Protein AF-A0A959KXR2-F1 (afdb_monomer)

Foldseek 3Di:
DWDWDEWDAQEPVRQKTKTARPVDDDDPQKWKAKDFDQFDWPDDRGHRITMTRGWGKIKIWMARNVPGDIDIDIYTHHHDHPDKAWDQDDDDDQDPVRQKFWTARPPIDDDPPKWKAKDFDFFDFPDDRGHRTTMTGGDGDIDMDID

Mean predicted aligned error: 8.5 Å

Nearest PDB structures (foldseek):
  4y61-assembly1_A  TM=3.163E-01  e=4.108E-02  Mus musculus
  1d3l-assembly1_A  TM=2.560E-01  e=6.262E-02  Homo sapiens
  1iam-assembly1_A-2  TM=2.661E-01  e=1.178E-01  Homo sapiens
  8xx0-assembly1_A-2  TM=3.481E-01  e=1.262E+00  Mus musculus
  4oia-assembly1_A  TM=2.469E-01  e=4.889E-01  Homo sapiens

Solvent-accessible surface area (backbone atoms only — not comparable to full-atom values): 8253 Å² total; per-residue (Å²): 98,40,32,60,51,87,48,78,57,35,28,79,91,37,60,58,44,59,44,44,30,78,77,26,66,80,60,94,53,48,46,42,40,54,46,58,91,64,41,49,76,76,43,48,47,62,46,56,58,24,34,30,62,47,40,30,49,38,37,38,40,34,36,36,69,87,79,68,53,71,30,64,28,71,43,69,38,47,65,47,85,65,63,68,46,64,31,59,59,77,92,79,85,73,42,99,88,38,61,63,49,69,48,43,25,77,77,26,63,79,61,93,82,58,45,43,41,55,48,56,90,62,40,48,74,79,42,47,46,61,47,52,57,24,36,29,63,45,73,57,60,74,46,61,46,51,82

Structure (mmCIF, N/CA/C/O backbone):
data_AF-A0A959KXR2-F1
#
_entry.id   AF-A0A959KXR2-F1
#
loop_
_atom_site.group_PDB
_atom_site.id
_atom_site.type_symbol
_atom_site.label_atom_id
_atom_site.label_alt_id
_atom_site.label_comp_id
_atom_site.label_asym_id
_atom_site.label_entity_id
_atom_site.label_seq_id
_atom_site.pdbx_PDB_ins_code
_atom_site.Cartn_x
_atom_site.Cartn_y
_atom_site.Cartn_z
_atom_site.occupancy
_atom_site.B_iso_or_equiv
_atom_site.auth_seq_id
_atom_site.auth_comp_id
_atom_site.auth_asym_id
_atom_site.auth_atom_id
_atom_site.pdbx_PDB_model_num
ATOM 1 N N . MET A 1 1 ? 16.653 -8.811 -24.244 1.00 76.69 1 MET A N 1
ATOM 2 C CA . MET A 1 1 ? 15.419 -9.355 -23.634 1.00 76.69 1 MET A CA 1
ATOM 3 C C . MET A 1 1 ? 14.933 -8.380 -22.580 1.00 76.69 1 MET A C 1
ATOM 5 O O . MET A 1 1 ? 15.769 -7.768 -21.926 1.00 76.69 1 MET A O 1
ATOM 9 N N . ALA A 1 2 ? 13.620 -8.230 -22.432 1.00 69.81 2 ALA A N 1
ATOM 10 C CA . ALA A 1 2 ? 13.014 -7.479 -21.340 1.00 69.81 2 ALA A CA 1
ATOM 11 C C . ALA A 1 2 ? 12.469 -8.475 -20.313 1.00 69.81 2 ALA A C 1
ATOM 13 O O . ALA A 1 2 ? 11.845 -9.467 -20.692 1.00 69.81 2 ALA A O 1
ATOM 14 N N . SER A 1 3 ? 12.727 -8.218 -19.037 1.00 84.50 3 SER A N 1
ATOM 15 C CA . SER A 1 3 ? 12.230 -9.033 -17.932 1.00 84.50 3 SER A CA 1
ATOM 16 C C . SER A 1 3 ? 11.898 -8.126 -16.761 1.00 84.50 3 SER A C 1
ATOM 18 O O . SER A 1 3 ? 12.708 -7.282 -16.375 1.00 84.50 3 SER A O 1
ATOM 20 N N . VAL A 1 4 ? 10.730 -8.344 -16.172 1.00 83.94 4 VAL A N 1
ATOM 21 C CA . VAL A 1 4 ? 10.258 -7.638 -14.981 1.00 83.94 4 VAL A CA 1
ATOM 22 C C . VAL A 1 4 ? 9.811 -8.672 -13.957 1.00 83.94 4 VAL A C 1
ATOM 24 O O . VAL A 1 4 ? 9.219 -9.689 -14.322 1.00 83.94 4 VAL A O 1
ATOM 27 N N . THR A 1 5 ? 10.124 -8.458 -12.683 1.00 79.44 5 THR A N 1
ATOM 28 C CA . THR A 1 5 ? 9.635 -9.320 -11.597 1.00 79.44 5 THR A CA 1
ATOM 29 C C . THR A 1 5 ? 8.457 -8.671 -10.889 1.00 79.44 5 THR A C 1
ATOM 31 O O . THR A 1 5 ? 8.391 -7.445 -10.797 1.00 79.44 5 THR A O 1
ATOM 34 N N . ALA A 1 6 ? 7.558 -9.495 -10.344 1.00 63.69 6 ALA A N 1
ATOM 35 C CA . ALA A 1 6 ? 6.478 -9.020 -9.488 1.00 63.69 6 ALA A CA 1
ATOM 36 C C . ALA A 1 6 ? 7.046 -8.211 -8.307 1.00 63.69 6 ALA A C 1
ATOM 38 O O . ALA A 1 6 ? 7.987 -8.649 -7.640 1.00 63.69 6 ALA A O 1
ATOM 39 N N . SER A 1 7 ? 6.492 -7.019 -8.102 1.00 68.00 7 SER A N 1
ATOM 40 C CA . SER A 1 7 ? 6.742 -6.144 -6.952 1.00 68.00 7 SER A CA 1
ATOM 41 C C . SER A 1 7 ? 5.587 -6.339 -5.953 1.00 68.00 7 SER A C 1
ATOM 43 O O . SER A 1 7 ? 4.509 -6.734 -6.405 1.00 68.00 7 SER A O 1
ATOM 45 N N . PRO A 1 8 ? 5.778 -6.162 -4.629 1.00 72.06 8 PRO A N 1
ATOM 46 C CA . PRO A 1 8 ? 4.683 -6.261 -3.661 1.00 72.06 8 PRO A CA 1
ATOM 47 C C . PRO A 1 8 ? 3.503 -5.353 -4.022 1.00 72.06 8 PRO A C 1
ATOM 49 O O . PRO A 1 8 ? 3.668 -4.348 -4.710 1.00 72.06 8 PRO A O 1
ATOM 52 N N . ASP A 1 9 ? 2.323 -5.697 -3.517 1.00 83.44 9 ASP A N 1
ATOM 53 C CA . ASP A 1 9 ? 1.134 -4.868 -3.683 1.00 83.44 9 ASP A CA 1
ATOM 54 C C . ASP A 1 9 ? 1.304 -3.517 -2.972 1.00 83.44 9 ASP A C 1
ATOM 56 O O . ASP A 1 9 ? 1.959 -3.410 -1.931 1.00 83.44 9 ASP A O 1
ATOM 60 N N . LEU A 1 10 ? 0.681 -2.476 -3.522 1.00 84.75 10 LEU A N 1
ATOM 61 C CA . LEU A 1 10 ? 0.534 -1.196 -2.835 1.00 84.75 10 LEU A CA 1
ATOM 62 C C . LEU A 1 10 ? -0.401 -1.379 -1.644 1.00 84.75 10 LEU A C 1
ATOM 64 O O . LEU A 1 10 ? -1.520 -1.860 -1.809 1.00 84.75 10 LEU A O 1
ATOM 68 N N . THR A 1 11 ? 0.024 -0.940 -0.466 1.00 82.56 11 THR A N 1
ATOM 69 C CA . THR A 1 11 ? -0.787 -0.990 0.759 1.00 82.56 11 THR A CA 1
ATOM 70 C C . THR A 1 11 ? -0.975 0.423 1.304 1.00 82.56 11 THR A C 1
ATOM 72 O O . THR A 1 11 ? -0.256 1.352 0.930 1.00 82.56 11 THR A O 1
ATOM 75 N N . CYS A 1 12 ? -1.906 0.619 2.239 1.00 76.19 12 CYS A N 1
ATOM 76 C CA . CYS A 1 12 ? -2.007 1.900 2.945 1.00 76.19 12 CYS A CA 1
ATOM 77 C C . CYS A 1 12 ? -0.734 2.233 3.750 1.00 76.19 12 CYS A C 1
ATOM 79 O O . CYS A 1 12 ? -0.422 3.407 3.939 1.00 76.19 12 CYS A O 1
ATOM 81 N N . ALA A 1 13 ? 0.017 1.219 4.196 1.00 75.88 13 ALA A N 1
ATOM 82 C CA . ALA A 1 13 ? 1.281 1.388 4.914 1.00 75.88 13 ALA A CA 1
ATOM 83 C C . ALA A 1 13 ? 2.493 1.591 3.981 1.00 75.88 13 ALA A C 1
ATOM 85 O O . ALA A 1 13 ? 3.495 2.176 4.389 1.00 75.88 13 ALA A O 1
ATOM 86 N N . ALA A 1 14 ? 2.399 1.126 2.734 1.00 82.62 14 ALA A N 1
ATOM 87 C CA . ALA A 1 14 ? 3.404 1.256 1.686 1.00 82.62 14 ALA A CA 1
ATOM 88 C C . ALA A 1 14 ? 2.749 1.839 0.419 1.00 82.62 14 ALA A C 1
ATOM 90 O O . ALA A 1 14 ? 2.406 1.096 -0.506 1.00 82.62 14 ALA A O 1
ATOM 91 N N . PRO A 1 15 ? 2.550 3.172 0.373 1.00 84.62 15 PRO A N 1
ATOM 92 C CA . PRO A 1 15 ? 1.857 3.837 -0.729 1.00 84.62 15 PRO A CA 1
ATOM 93 C C . PRO A 1 15 ? 2.721 3.968 -1.988 1.00 84.62 15 PRO A C 1
ATOM 95 O O . PRO A 1 15 ? 2.237 4.462 -3.004 1.00 84.62 15 PRO A O 1
ATOM 98 N N . THR A 1 16 ? 3.994 3.569 -1.928 1.00 90.69 16 THR A N 1
ATOM 99 C CA . THR A 1 16 ? 4.890 3.499 -3.081 1.00 90.69 16 THR A CA 1
ATOM 100 C C . THR A 1 16 ? 5.618 2.162 -3.097 1.00 90.69 16 THR A C 1
ATOM 102 O O . THR A 1 16 ? 5.895 1.572 -2.050 1.00 90.69 16 THR A O 1
ATOM 105 N N . ILE A 1 17 ? 5.921 1.678 -4.299 1.00 91.69 17 ILE A N 1
ATOM 106 C CA . ILE A 1 17 ? 6.737 0.485 -4.522 1.00 91.69 17 ILE A CA 1
ATOM 107 C C . ILE A 1 17 ? 7.734 0.746 -5.647 1.00 91.69 17 ILE A C 1
ATOM 109 O O . ILE A 1 17 ? 7.528 1.603 -6.510 1.00 91.69 17 ILE A O 1
ATOM 113 N N . GLN A 1 18 ? 8.806 -0.038 -5.659 1.00 94.25 18 GLN A N 1
ATOM 114 C CA . GLN A 1 18 ? 9.801 -0.007 -6.720 1.00 94.25 18 GLN A CA 1
ATOM 115 C C . GLN A 1 18 ? 9.598 -1.207 -7.648 1.00 94.25 18 GLN A C 1
ATOM 117 O O . GLN A 1 18 ? 9.553 -2.355 -7.191 1.00 94.25 18 GLN A O 1
ATOM 122 N N . LEU A 1 19 ? 9.467 -0.965 -8.952 1.00 94.19 19 LEU A N 1
ATOM 123 C CA . LEU A 1 19 ? 9.466 -2.052 -9.933 1.00 94.19 19 LEU A CA 1
ATOM 124 C C . LEU A 1 19 ? 10.899 -2.532 -10.163 1.00 94.19 19 LEU A C 1
ATOM 126 O O . LEU A 1 19 ? 11.859 -1.797 -9.941 1.00 94.19 19 LEU A O 1
ATOM 130 N N . ASN A 1 20 ? 11.056 -3.772 -10.617 1.00 93.50 20 ASN A N 1
ATOM 131 C CA . ASN A 1 20 ? 12.371 -4.354 -10.847 1.00 93.50 20 ASN A CA 1
ATOM 132 C C . ASN A 1 20 ? 12.472 -4.940 -12.258 1.00 93.50 20 ASN A C 1
ATOM 134 O O . ASN A 1 20 ? 11.952 -6.019 -12.542 1.00 93.50 20 ASN A O 1
ATOM 138 N N . GLY A 1 21 ? 13.177 -4.218 -13.126 1.00 92.81 21 GLY A N 1
ATOM 139 C CA . GLY A 1 21 ? 13.537 -4.621 -14.482 1.00 92.81 21 GLY A CA 1
ATOM 140 C C . GLY A 1 21 ? 14.951 -5.197 -14.616 1.00 92.81 21 GLY A C 1
ATOM 141 O O . GLY A 1 21 ? 15.395 -5.431 -15.737 1.00 92.81 21 GLY A O 1
ATOM 142 N N . SER A 1 22 ? 15.689 -5.418 -13.519 1.00 91.88 22 SER A N 1
ATOM 143 C CA . SER A 1 22 ? 17.118 -5.799 -13.548 1.00 91.88 22 SER A CA 1
ATOM 144 C C . SER A 1 22 ? 17.426 -7.132 -14.244 1.00 91.88 22 SER A C 1
ATOM 146 O O . SER A 1 22 ? 18.573 -7.375 -14.608 1.00 91.88 22 SER A O 1
ATOM 148 N N . GLY A 1 23 ? 16.412 -7.971 -14.489 1.00 89.81 23 GLY A N 1
ATOM 149 C CA . GLY A 1 23 ? 16.525 -9.176 -15.321 1.00 89.81 23 GLY A CA 1
ATOM 150 C C . GLY A 1 23 ? 16.519 -8.912 -16.836 1.00 89.81 23 GLY A C 1
ATOM 151 O O . GLY A 1 23 ? 16.511 -9.863 -17.621 1.00 89.81 23 GLY A O 1
ATOM 152 N N . SER A 1 24 ? 16.451 -7.649 -17.260 1.00 93.19 24 SER A N 1
ATOM 153 C CA . SER A 1 24 ? 16.513 -7.234 -18.665 1.00 93.19 24 SER A CA 1
ATOM 154 C C . SER A 1 24 ? 17.951 -7.176 -19.188 1.00 93.19 24 SER A C 1
ATOM 156 O O . SER A 1 24 ? 18.916 -7.203 -18.428 1.00 93.19 24 SER A O 1
ATOM 158 N N . SER A 1 25 ? 18.108 -7.073 -20.509 1.00 92.88 25 SER A N 1
ATOM 159 C CA . SER A 1 25 ? 19.397 -6.756 -21.132 1.00 92.88 25 SER A CA 1
ATOM 160 C C . SER A 1 25 ? 19.925 -5.414 -20.625 1.00 92.88 25 SER A C 1
ATOM 162 O O . SER A 1 25 ? 19.167 -4.453 -20.533 1.00 92.88 25 SER A O 1
ATOM 164 N N . THR A 1 26 ? 21.221 -5.363 -20.315 1.00 92.50 26 THR A N 1
ATOM 165 C CA . THR A 1 26 ? 21.897 -4.188 -19.755 1.00 92.50 26 THR A CA 1
ATOM 166 C C . THR A 1 26 ? 23.168 -3.847 -20.524 1.00 92.50 26 THR A C 1
ATOM 168 O O . THR A 1 26 ? 23.725 -4.681 -21.238 1.00 92.50 26 THR A O 1
ATOM 171 N N . GLY A 1 27 ? 23.629 -2.603 -20.391 1.00 91.56 27 GLY A N 1
ATOM 172 C CA . GLY A 1 27 ? 24.825 -2.095 -21.062 1.00 91.56 27 GLY A CA 1
ATOM 173 C C . GLY A 1 27 ? 24.673 -0.628 -21.471 1.00 91.56 27 GLY A C 1
ATOM 174 O O . GLY A 1 27 ? 23.584 -0.072 -21.324 1.00 91.56 27 GLY A O 1
ATOM 175 N N . PRO A 1 28 ? 25.747 0.004 -21.977 1.00 91.81 28 PRO A N 1
ATOM 176 C CA . PRO A 1 28 ? 25.737 1.418 -22.362 1.00 91.81 28 PRO A CA 1
ATOM 177 C C . PRO A 1 28 ? 24.822 1.711 -23.560 1.00 91.81 28 PRO A C 1
ATOM 179 O O . PRO A 1 28 ? 24.306 2.819 -23.671 1.00 91.81 28 PRO A O 1
ATOM 182 N N . ASP A 1 29 ? 24.592 0.718 -24.421 1.00 95.12 29 ASP A N 1
ATOM 183 C CA . ASP A 1 29 ? 23.786 0.870 -25.635 1.00 95.12 29 ASP A CA 1
ATOM 184 C C . ASP A 1 29 ? 22.295 0.579 -25.405 1.00 95.12 29 ASP A C 1
ATOM 186 O O . ASP A 1 29 ? 21.482 0.781 -26.303 1.00 95.12 29 ASP A O 1
ATOM 190 N N . PHE A 1 30 ? 21.893 0.155 -24.205 1.00 95.50 30 PHE A N 1
ATOM 191 C CA . PHE A 1 30 ? 20.492 -0.133 -23.897 1.00 95.50 30 PHE A CA 1
ATOM 192 C C . PHE A 1 30 ? 19.793 1.070 -23.265 1.00 95.50 30 PHE A C 1
ATOM 194 O O . PHE A 1 30 ? 20.304 1.694 -22.337 1.00 95.50 30 PHE A O 1
ATOM 201 N N . THR A 1 31 ? 18.587 1.359 -23.745 1.00 97.00 31 THR A N 1
ATOM 202 C CA . THR A 1 31 ? 17.666 2.335 -23.145 1.00 97.00 31 THR A CA 1
ATOM 203 C C . THR A 1 31 ? 16.426 1.637 -22.622 1.00 97.00 31 THR A C 1
ATOM 205 O O . THR A 1 31 ? 16.023 0.589 -23.131 1.00 97.00 31 THR A O 1
ATOM 208 N N . TYR A 1 32 ? 15.825 2.238 -21.601 1.00 97.25 32 TYR A N 1
ATOM 209 C CA . TYR A 1 32 ? 14.644 1.727 -20.921 1.00 97.25 32 TYR A CA 1
ATOM 210 C C . TYR A 1 32 ? 13.566 2.799 -20.947 1.00 97.25 32 TYR A C 1
ATOM 212 O O . TYR A 1 32 ? 13.871 3.986 -20.817 1.00 97.25 32 TYR A O 1
ATOM 220 N N . LEU A 1 33 ? 12.319 2.376 -21.092 1.00 97.81 33 LEU A N 1
ATOM 221 C CA . LEU A 1 33 ? 11.163 3.242 -20.948 1.00 97.81 33 LEU A CA 1
ATOM 222 C C . LEU A 1 33 ? 10.027 2.463 -20.298 1.00 97.81 33 LEU A C 1
ATOM 224 O O . LEU A 1 33 ? 9.607 1.427 -20.810 1.00 97.81 33 LEU A O 1
ATOM 228 N N . TRP A 1 34 ? 9.529 2.985 -19.188 1.00 97.50 34 TRP A N 1
ATOM 229 C CA . TRP A 1 34 ? 8.328 2.507 -18.529 1.00 97.50 34 TRP A CA 1
ATOM 230 C C . TRP A 1 34 ? 7.130 3.354 -18.937 1.00 97.50 34 TRP A C 1
ATOM 232 O O . TRP A 1 34 ? 7.189 4.580 -18.923 1.00 97.50 34 TRP A O 1
ATOM 242 N N . THR A 1 35 ? 6.026 2.695 -19.272 1.00 97.62 35 THR A N 1
ATOM 243 C CA . THR A 1 35 ? 4.748 3.343 -19.585 1.00 97.62 35 THR A CA 1
ATOM 244 C C . THR A 1 35 ? 3.604 2.644 -18.864 1.00 97.62 35 THR A C 1
ATOM 246 O O . THR A 1 35 ? 3.708 1.481 -18.470 1.00 97.62 35 THR A O 1
ATOM 249 N N . THR A 1 36 ? 2.503 3.362 -18.667 1.00 96.88 36 THR A N 1
ATOM 250 C CA . THR A 1 36 ? 1.274 2.826 -18.077 1.00 96.88 36 THR A CA 1
ATOM 251 C C . THR A 1 36 ? 0.066 3.598 -18.605 1.00 96.88 36 THR A C 1
ATOM 253 O O . THR A 1 36 ? 0.189 4.764 -18.982 1.00 96.88 36 THR A O 1
ATOM 256 N N . THR A 1 37 ? -1.092 2.941 -18.669 1.00 95.94 37 THR A N 1
ATOM 257 C CA . THR A 1 37 ? -2.370 3.547 -19.094 1.00 95.94 37 THR A CA 1
ATOM 258 C C . THR A 1 37 ? -3.358 3.728 -17.947 1.00 95.94 37 THR A C 1
ATOM 260 O O . THR A 1 37 ? -4.295 4.511 -18.062 1.00 95.94 37 THR A O 1
ATOM 263 N N . ASP A 1 38 ? -3.170 2.975 -16.869 1.00 94.50 38 ASP A N 1
ATOM 264 C CA . ASP A 1 38 ? -4.085 2.826 -15.739 1.00 94.50 38 ASP A CA 1
ATOM 265 C C . ASP A 1 38 ? -3.389 2.985 -14.376 1.00 94.50 38 ASP A C 1
ATOM 267 O O . ASP A 1 38 ? -4.069 2.974 -13.357 1.00 94.50 38 ASP A O 1
ATOM 271 N N . GLY A 1 39 ? -2.066 3.183 -14.357 1.00 94.12 39 GLY A N 1
ATOM 272 C CA . GLY A 1 39 ? -1.271 3.469 -13.164 1.00 94.12 39 GLY A CA 1
ATOM 273 C C . GLY A 1 39 ? -0.616 4.856 -13.176 1.00 94.12 39 GLY A C 1
ATOM 274 O O . GLY A 1 39 ? -0.988 5.756 -13.927 1.00 94.12 39 GLY A O 1
ATOM 275 N N . ASN A 1 40 ? 0.394 5.026 -12.322 1.00 96.19 40 ASN A N 1
ATOM 276 C CA . ASN A 1 40 ? 1.191 6.246 -12.191 1.00 96.19 40 ASN A CA 1
ATOM 277 C C . ASN A 1 40 ? 2.659 5.926 -11.869 1.00 96.19 40 ASN A C 1
ATOM 279 O O . ASN A 1 40 ? 2.938 5.081 -11.014 1.00 96.19 40 ASN A O 1
ATOM 283 N N . ILE A 1 41 ? 3.588 6.612 -12.540 1.00 96.62 41 ILE A N 1
ATOM 284 C CA . ILE A 1 41 ? 5.036 6.520 -12.305 1.00 96.62 41 ILE A CA 1
ATOM 285 C C . ILE A 1 41 ? 5.475 7.808 -11.607 1.00 96.62 41 ILE A C 1
ATOM 287 O O . ILE A 1 41 ? 5.251 8.900 -12.121 1.00 96.62 41 ILE A O 1
ATOM 291 N N . LEU A 1 42 ? 6.087 7.688 -10.430 1.00 96.44 42 LEU A N 1
ATOM 292 C CA . LEU A 1 42 ? 6.587 8.829 -9.662 1.00 96.44 42 LEU A CA 1
ATOM 293 C C . LEU A 1 42 ? 7.949 9.300 -10.166 1.00 96.44 42 LEU A C 1
ATOM 295 O O . LEU A 1 42 ? 8.195 10.500 -10.273 1.00 96.44 42 LEU A O 1
ATOM 299 N N . SER A 1 43 ? 8.853 8.356 -10.427 1.00 97.19 43 SER A N 1
ATOM 300 C CA . SER A 1 43 ? 10.221 8.659 -10.837 1.00 97.19 43 SER A CA 1
ATOM 301 C C . SER A 1 43 ? 10.897 7.464 -11.512 1.00 97.19 43 SER A C 1
ATOM 303 O O . SER A 1 43 ? 10.429 6.328 -11.433 1.00 97.19 43 SER A O 1
ATOM 305 N N . GLY A 1 44 ? 12.024 7.721 -12.184 1.00 96.31 44 GLY A N 1
ATOM 306 C CA . GLY A 1 44 ? 12.882 6.663 -12.720 1.00 96.31 44 GLY A CA 1
ATOM 307 C C . GLY A 1 44 ? 12.318 5.923 -13.936 1.00 96.31 44 GLY A C 1
ATOM 308 O O . GLY A 1 44 ? 12.759 4.808 -14.201 1.00 96.31 44 GLY A O 1
ATOM 309 N N . GLU A 1 45 ? 11.389 6.527 -14.687 1.00 97.00 45 GLU A N 1
ATOM 310 C CA . GLU A 1 45 ? 10.720 5.923 -15.856 1.00 97.00 45 GLU A CA 1
ATOM 311 C C . GLU A 1 45 ? 11.683 5.429 -16.952 1.00 97.00 45 GLU A C 1
ATOM 313 O O . GLU A 1 45 ? 11.336 4.553 -17.735 1.00 97.00 45 GLU A O 1
ATOM 318 N N . THR A 1 46 ? 12.911 5.951 -16.996 1.00 96.75 46 THR A N 1
ATOM 319 C CA . THR A 1 46 ? 13.969 5.538 -17.934 1.00 96.75 46 THR A CA 1
ATOM 320 C C . THR A 1 46 ? 15.046 4.661 -17.292 1.00 96.75 46 THR A C 1
ATOM 322 O O . THR A 1 46 ? 16.137 4.477 -17.835 1.00 96.75 46 THR A O 1
ATOM 325 N N . THR A 1 47 ? 14.761 4.103 -16.116 1.00 95.38 47 THR A N 1
ATOM 326 C CA . THR A 1 47 ? 15.677 3.249 -15.353 1.00 95.38 47 THR A CA 1
ATOM 327 C C . THR A 1 47 ? 15.129 1.830 -15.220 1.00 95.38 47 THR A C 1
ATOM 329 O O . THR A 1 47 ? 13.965 1.552 -15.497 1.00 95.38 47 THR A O 1
ATOM 332 N N . LEU A 1 48 ? 15.962 0.909 -14.738 1.00 94.19 48 LEU A N 1
ATOM 333 C CA . LEU A 1 48 ? 15.530 -0.455 -14.424 1.00 94.19 48 LEU A CA 1
ATOM 334 C C . LEU A 1 48 ? 14.716 -0.554 -13.128 1.00 94.19 48 LEU A C 1
ATOM 336 O O . LEU A 1 48 ? 14.179 -1.623 -12.850 1.00 94.19 48 LEU A O 1
ATOM 340 N N . MET A 1 49 ? 14.651 0.512 -12.326 1.00 94.31 49 MET A N 1
ATOM 341 C CA . MET A 1 49 ? 14.008 0.481 -11.013 1.00 94.31 49 MET A CA 1
ATOM 342 C C . MET A 1 49 ? 13.143 1.730 -10.761 1.00 94.31 49 MET A C 1
ATOM 344 O O . MET A 1 49 ? 13.462 2.508 -9.854 1.00 94.31 49 MET A O 1
ATOM 348 N N . PRO A 1 50 ? 12.078 1.957 -11.559 1.00 95.88 50 PRO A N 1
ATOM 349 C CA . PRO A 1 50 ? 11.179 3.091 -11.368 1.00 95.88 50 PRO A CA 1
ATOM 350 C C . PRO A 1 50 ? 10.373 2.945 -10.073 1.00 95.88 50 PRO A C 1
ATOM 352 O O . PRO A 1 50 ? 10.086 1.834 -9.617 1.00 95.88 50 PRO A O 1
ATOM 355 N N . GLU A 1 51 ? 9.963 4.081 -9.521 1.00 95.56 51 GLU A N 1
ATOM 356 C CA . GLU A 1 51 ? 9.056 4.152 -8.377 1.00 95.56 51 GLU A CA 1
ATOM 357 C C . GLU A 1 51 ? 7.633 4.461 -8.850 1.00 95.56 51 GLU A C 1
ATOM 359 O O . GLU A 1 51 ? 7.423 5.338 -9.694 1.00 95.56 51 GLU A O 1
ATOM 364 N N . VAL A 1 52 ? 6.647 3.753 -8.301 1.00 95.44 52 VAL A N 1
ATOM 365 C CA . VAL A 1 52 ? 5.230 3.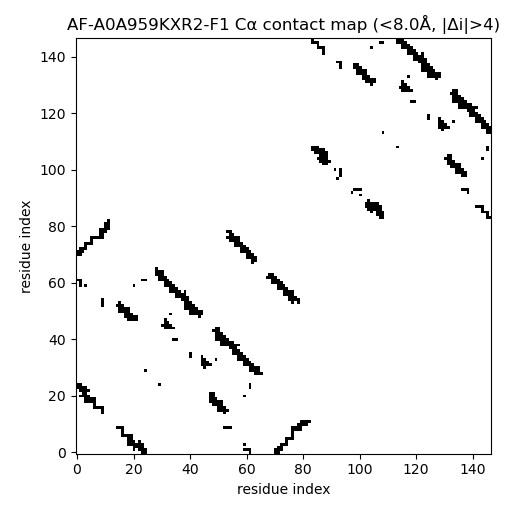855 -8.674 1.00 95.44 52 VAL A CA 1
ATOM 366 C C . VAL A 1 52 ? 4.345 3.901 -7.428 1.00 95.44 52 VAL A C 1
ATOM 368 O O . VAL A 1 52 ? 4.737 3.418 -6.367 1.00 95.44 52 VAL A O 1
ATOM 371 N N . ASN A 1 53 ? 3.151 4.484 -7.542 1.00 93.00 53 ASN A N 1
ATOM 372 C CA . ASN A 1 53 ? 2.226 4.669 -6.410 1.00 93.00 53 ASN A CA 1
ATOM 373 C C . ASN A 1 53 ? 0.748 4.438 -6.759 1.00 93.00 53 ASN A C 1
ATOM 375 O O . ASN A 1 53 ? -0.138 4.854 -6.012 1.00 93.00 53 ASN A O 1
ATOM 379 N N . ALA A 1 54 ? 0.467 3.816 -7.902 1.00 92.25 54 ALA A N 1
ATOM 380 C CA . ALA A 1 54 ? -0.886 3.444 -8.280 1.00 92.25 54 ALA A CA 1
ATOM 381 C C . ALA A 1 54 ? -0.927 1.989 -8.750 1.00 92.25 54 ALA A C 1
ATOM 383 O O . ALA A 1 54 ? 0.049 1.462 -9.282 1.00 92.25 54 ALA A O 1
ATOM 384 N N . SER A 1 55 ? -2.066 1.339 -8.523 1.00 91.75 55 SER A N 1
ATOM 385 C CA . SER A 1 55 ? -2.330 0.049 -9.158 1.00 91.75 55 SER A CA 1
ATOM 386 C C . SER A 1 55 ? -2.496 0.244 -10.661 1.00 91.75 55 SER A C 1
ATOM 388 O O . SER A 1 55 ? -2.882 1.323 -11.104 1.00 91.75 55 SER A O 1
ATOM 390 N N . GLY A 1 56 ? -2.172 -0.781 -11.437 1.00 93.50 56 GLY A N 1
ATOM 391 C CA . GLY A 1 56 ? -2.235 -0.721 -12.891 1.00 93.50 56 GLY A CA 1
ATOM 392 C C . GLY A 1 56 ? -1.217 -1.633 -13.556 1.00 93.50 56 GLY A C 1
ATOM 393 O O . GLY A 1 56 ? -0.443 -2.340 -12.902 1.00 93.50 56 GLY A O 1
ATOM 394 N N . SER A 1 57 ? -1.223 -1.617 -14.881 1.00 94.19 57 SER A N 1
ATOM 395 C CA . SER A 1 57 ? -0.280 -2.356 -15.713 1.00 94.19 57 SER A CA 1
ATOM 396 C C . SER A 1 57 ? 0.866 -1.445 -16.143 1.00 94.19 57 SER A C 1
ATOM 398 O O . SER A 1 57 ? 0.654 -0.364 -16.694 1.00 94.19 57 SER A O 1
ATOM 400 N N . TYR A 1 58 ? 2.094 -1.899 -15.916 1.00 96.12 58 TYR A N 1
ATOM 401 C CA . TYR A 1 58 ? 3.317 -1.175 -16.246 1.00 96.12 58 TYR A CA 1
ATOM 402 C C . TYR A 1 58 ? 4.099 -1.951 -17.297 1.00 96.12 58 TYR A C 1
ATOM 404 O O . TYR A 1 58 ? 4.474 -3.107 -17.081 1.00 96.12 58 TYR A O 1
ATOM 412 N N . LEU A 1 59 ? 4.334 -1.312 -18.438 1.00 96.75 59 LEU A N 1
ATOM 413 C CA . LEU A 1 59 ? 5.069 -1.867 -19.566 1.00 96.75 59 LEU A CA 1
ATOM 414 C C . LEU A 1 59 ? 6.486 -1.293 -19.592 1.00 96.75 59 LEU A C 1
ATOM 416 O O . LEU A 1 59 ? 6.656 -0.082 -19.708 1.00 96.75 59 LEU A O 1
ATOM 420 N N . LEU A 1 60 ? 7.485 -2.171 -19.532 1.00 97.44 60 LEU A N 1
ATOM 421 C CA . LEU A 1 60 ? 8.887 -1.868 -19.795 1.00 97.44 60 LEU A CA 1
ATOM 422 C C . LEU A 1 60 ? 9.209 -2.160 -21.260 1.00 97.44 60 LEU A C 1
ATOM 424 O O . LEU A 1 60 ? 9.127 -3.311 -21.690 1.00 97.44 60 LEU A O 1
ATOM 428 N N . THR A 1 61 ? 9.676 -1.150 -21.985 1.00 97.38 61 THR A N 1
ATOM 429 C CA . THR A 1 61 ? 10.305 -1.286 -23.300 1.00 97.38 61 THR A CA 1
ATOM 430 C C . THR A 1 61 ? 11.815 -1.106 -23.160 1.00 97.38 61 THR A C 1
ATOM 432 O O . THR A 1 61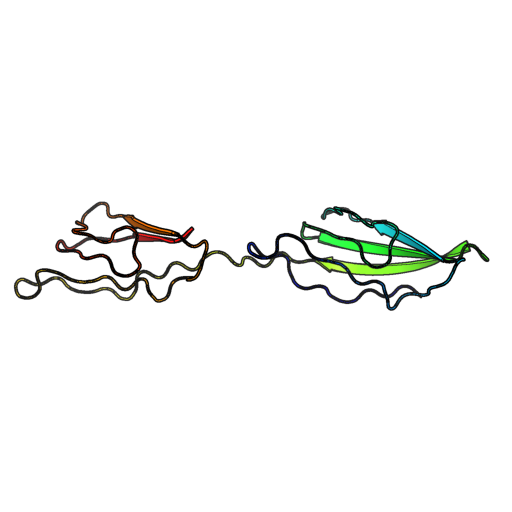 ? 12.292 -0.095 -22.645 1.00 97.38 61 THR A O 1
ATOM 435 N N . VAL A 1 62 ? 12.580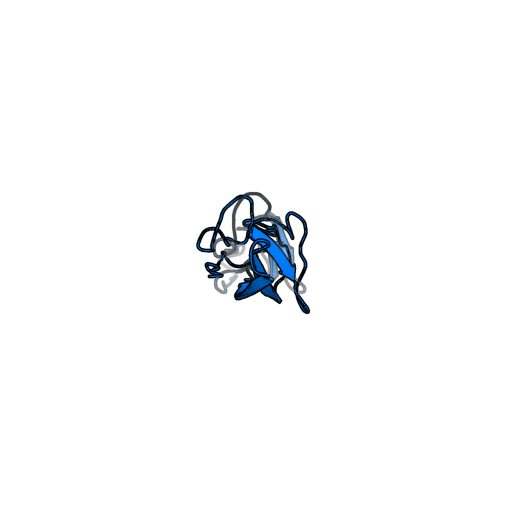 -2.085 -23.637 1.00 97.38 62 VAL A N 1
ATOM 436 C CA . VAL A 1 62 ? 14.047 -2.057 -23.697 1.00 97.38 62 VAL A CA 1
ATOM 437 C C . VAL A 1 62 ? 14.466 -1.930 -25.153 1.00 97.38 62 VAL A C 1
ATOM 439 O O . VAL A 1 62 ? 14.068 -2.765 -25.963 1.00 97.38 62 VAL A O 1
ATOM 442 N N . THR A 1 63 ? 15.279 -0.928 -25.482 1.00 97.25 63 THR A N 1
ATOM 443 C CA . THR A 1 63 ? 15.767 -0.694 -26.852 1.00 97.25 63 THR A CA 1
ATOM 444 C C . THR A 1 63 ? 17.284 -0.789 -26.902 1.00 97.25 63 THR A C 1
ATOM 446 O O . THR A 1 63 ? 17.975 -0.097 -26.154 1.00 97.25 63 THR A O 1
ATOM 449 N N . ASP A 1 64 ? 17.795 -1.626 -27.799 1.00 97.19 64 ASP A N 1
ATOM 450 C CA . ASP A 1 64 ? 19.211 -1.698 -28.151 1.00 97.19 64 ASP A CA 1
ATOM 451 C C . ASP A 1 64 ? 19.528 -0.624 -29.202 1.00 97.19 64 ASP A C 1
ATOM 453 O O . ASP A 1 64 ? 19.066 -0.689 -30.340 1.00 97.19 64 ASP A O 1
ATOM 457 N N . GLN A 1 65 ? 20.311 0.387 -28.834 1.00 95.88 65 GLN A N 1
ATOM 458 C CA . GLN A 1 65 ? 20.657 1.505 -29.719 1.00 95.88 65 GLN A CA 1
ATOM 459 C C . GLN A 1 65 ? 21.661 1.119 -30.811 1.00 95.88 65 GLN A C 1
ATOM 461 O O . GLN A 1 65 ? 21.802 1.854 -31.788 1.00 95.88 65 GLN A O 1
ATOM 466 N N . SER A 1 66 ? 22.345 -0.021 -30.683 1.00 95.56 66 SER A N 1
ATOM 467 C CA . SER A 1 66 ? 23.323 -0.473 -31.678 1.00 95.56 66 SER A CA 1
ATOM 468 C C . SER A 1 66 ? 22.662 -1.014 -32.951 1.00 95.56 66 SER A C 1
ATOM 470 O O . SER A 1 66 ? 23.240 -0.929 -34.035 1.00 95.56 66 SER A O 1
ATOM 472 N N . ASN A 1 67 ? 21.446 -1.556 -32.832 1.00 94.06 67 ASN A N 1
ATOM 473 C CA . ASN A 1 67 ? 20.723 -2.216 -33.925 1.00 94.06 67 ASN A CA 1
ATOM 474 C C . ASN A 1 67 ? 19.233 -1.830 -34.023 1.00 94.06 67 ASN A C 1
ATOM 476 O O . ASN A 1 67 ? 18.572 -2.212 -34.989 1.00 94.06 67 ASN A O 1
ATOM 480 N N . GLY A 1 68 ? 18.703 -1.068 -33.063 1.00 93.50 68 GLY A N 1
ATOM 481 C CA . GLY A 1 68 ? 17.313 -0.617 -33.019 1.00 93.50 68 GLY A CA 1
ATOM 482 C C . GLY A 1 68 ? 16.303 -1.680 -32.581 1.00 93.50 68 GLY A C 1
ATOM 483 O O . GLY A 1 68 ? 15.100 -1.431 -32.654 1.00 93.50 68 GLY A O 1
ATOM 484 N N . CYS A 1 69 ? 16.739 -2.866 -32.151 1.00 96.44 69 CYS A N 1
ATOM 485 C CA . CYS A 1 69 ? 15.834 -3.910 -31.684 1.00 96.44 69 CYS A CA 1
ATOM 486 C C . CYS A 1 69 ? 15.194 -3.536 -30.343 1.00 96.44 69 CYS A C 1
ATOM 488 O O . CYS A 1 69 ? 15.862 -3.040 -29.434 1.00 96.44 69 CYS A O 1
ATOM 490 N N . THR A 1 70 ? 13.907 -3.855 -30.197 1.00 96.38 70 THR A N 1
ATOM 491 C CA . THR A 1 70 ? 13.147 -3.634 -28.964 1.00 96.38 70 THR A CA 1
ATOM 492 C C . THR A 1 70 ? 12.677 -4.948 -28.345 1.00 96.38 70 THR A C 1
ATOM 494 O O . THR A 1 70 ? 12.468 -5.953 -29.028 1.00 96.38 70 THR A O 1
ATOM 497 N N . ALA A 1 71 ? 12.526 -4.948 -27.025 1.00 96.44 71 ALA A N 1
ATOM 498 C CA . ALA A 1 71 ? 11.879 -6.010 -26.269 1.00 96.44 71 ALA A CA 1
ATOM 499 C C . ALA A 1 71 ? 10.962 -5.401 -25.209 1.00 96.44 71 ALA A C 1
ATOM 501 O O . ALA A 1 71 ? 11.273 -4.353 -24.648 1.00 96.44 71 ALA A O 1
ATOM 502 N N . GLU A 1 72 ? 9.862 -6.082 -24.913 1.00 95.94 72 GLU A N 1
ATOM 503 C CA . GLU A 1 72 ? 8.816 -5.588 -24.022 1.00 95.94 72 GLU A CA 1
ATOM 504 C C . GLU A 1 72 ? 8.513 -6.590 -22.910 1.00 95.94 72 GLU A C 1
ATOM 506 O O . GLU A 1 72 ? 8.586 -7.804 -23.120 1.00 95.94 72 GLU A O 1
ATOM 511 N N . ALA A 1 73 ? 8.190 -6.084 -21.722 1.00 95.44 73 ALA A N 1
ATOM 512 C CA . ALA A 1 73 ? 7.753 -6.887 -20.588 1.00 95.44 73 ALA A CA 1
ATOM 513 C C . ALA A 1 73 ? 6.758 -6.107 -19.721 1.00 95.44 73 ALA A C 1
ATOM 515 O O . ALA A 1 73 ? 6.948 -4.920 -19.469 1.00 95.44 73 ALA A O 1
ATOM 516 N N . THR A 1 74 ? 5.720 -6.784 -19.234 1.00 94.00 74 THR A N 1
ATOM 517 C CA . THR A 1 74 ? 4.646 -6.162 -18.447 1.00 94.00 74 THR A CA 1
ATOM 518 C C . THR A 1 74 ? 4.627 -6.712 -17.028 1.00 94.00 74 THR A C 1
ATOM 520 O O . THR A 1 74 ? 4.759 -7.919 -16.824 1.00 94.00 74 THR A O 1
ATOM 523 N N . VAL A 1 75 ? 4.415 -5.834 -16.050 1.00 93.75 75 VAL A N 1
ATOM 524 C CA . VAL A 1 75 ? 4.114 -6.189 -14.658 1.00 93.75 75 VAL A CA 1
ATOM 525 C C . VAL A 1 75 ? 2.807 -5.528 -14.239 1.00 93.75 75 VAL A C 1
ATOM 527 O O . VAL A 1 75 ? 2.512 -4.404 -14.642 1.00 93.75 75 VAL A O 1
ATOM 530 N N . VAL A 1 76 ? 2.016 -6.236 -13.440 1.00 92.25 76 VAL A N 1
ATOM 531 C CA . VAL A 1 76 ? 0.783 -5.706 -12.857 1.00 92.25 76 VAL A CA 1
ATOM 532 C C . VAL A 1 76 ? 1.056 -5.369 -11.401 1.00 92.25 76 VAL A C 1
ATOM 534 O O . VAL A 1 76 ? 1.538 -6.219 -10.655 1.00 92.25 76 VAL A O 1
ATOM 537 N N . VAL A 1 77 ? 0.740 -4.139 -11.015 1.00 91.62 77 VAL A N 1
ATOM 538 C CA . VAL A 1 77 ? 0.736 -3.687 -9.624 1.00 91.62 77 VAL A CA 1
ATOM 539 C C . VAL A 1 77 ? -0.695 -3.728 -9.128 1.00 91.62 77 VAL A C 1
ATOM 541 O O . VAL A 1 77 ? -1.577 -3.103 -9.721 1.00 91.62 77 VAL A O 1
ATOM 544 N N . GLN A 1 78 ? -0.932 -4.448 -8.039 1.00 89.50 78 GLN A N 1
ATOM 545 C CA . GLN A 1 78 ? -2.233 -4.466 -7.382 1.00 89.50 78 GLN A CA 1
ATOM 546 C C . GLN A 1 78 ? -2.202 -3.560 -6.155 1.00 89.50 78 GLN A C 1
ATOM 548 O O . GLN A 1 78 ? -1.151 -3.298 -5.573 1.00 89.50 78 GLN A O 1
ATOM 553 N N . GLN A 1 79 ? -3.370 -3.039 -5.790 1.00 83.81 79 GLN A N 1
ATOM 554 C CA . GLN A 1 79 ? -3.559 -2.386 -4.506 1.00 83.81 79 GLN A CA 1
ATOM 555 C C . GLN A 1 79 ? -4.169 -3.409 -3.555 1.00 83.81 79 GLN A C 1
ATOM 557 O O . GLN A 1 79 ? -5.295 -3.864 -3.768 1.00 83.81 79 GLN A O 1
ATOM 562 N N . ALA A 1 80 ? -3.431 -3.762 -2.512 1.00 78.19 80 ALA A N 1
ATOM 563 C CA . ALA A 1 80 ? -3.973 -4.502 -1.394 1.00 78.19 80 ALA A CA 1
ATOM 564 C C . ALA A 1 80 ? -4.834 -3.547 -0.563 1.00 78.19 80 ALA A C 1
ATOM 566 O O . ALA A 1 80 ? -4.393 -2.483 -0.115 1.00 78.19 80 ALA A O 1
ATOM 567 N N . ALA A 1 81 ? -6.095 -3.925 -0.373 1.00 65.06 81 ALA A N 1
ATOM 568 C CA . ALA A 1 81 ? -7.002 -3.238 0.531 1.00 65.06 81 ALA A CA 1
ATOM 569 C C . ALA A 1 81 ? -6.678 -3.636 1.979 1.00 65.06 81 ALA A C 1
ATOM 571 O O . ALA A 1 81 ? -7.484 -4.281 2.648 1.00 65.06 81 ALA A O 1
ATOM 572 N N . ASP A 1 82 ? -5.500 -3.246 2.462 1.00 69.50 82 ASP A N 1
ATOM 573 C CA . ASP A 1 82 ? -5.108 -3.373 3.868 1.00 69.50 82 ASP A CA 1
ATOM 574 C C . ASP A 1 82 ? -5.817 -2.289 4.691 1.00 69.50 82 ASP A C 1
ATOM 576 O O . ASP A 1 82 ? -5.202 -1.395 5.275 1.00 69.50 82 ASP A O 1
ATOM 580 N N . LEU A 1 83 ? -7.149 -2.321 4.672 1.00 74.31 83 LEU A N 1
ATOM 581 C CA . LEU A 1 83 ? -7.964 -1.462 5.514 1.00 74.31 83 LEU A CA 1
ATOM 582 C C . LEU A 1 83 ? -7.756 -1.860 6.982 1.00 74.31 83 LEU A C 1
ATOM 584 O O . LEU A 1 83 ? -7.616 -3.052 7.275 1.00 74.31 83 LEU A O 1
ATOM 588 N N . PRO A 1 84 ? -7.784 -0.897 7.921 1.00 83.19 84 PRO A N 1
ATOM 589 C CA . PRO A 1 84 ? -7.831 -1.224 9.335 1.00 83.19 84 PRO A CA 1
ATOM 590 C C . PRO A 1 84 ? -8.998 -2.174 9.615 1.00 83.19 84 PRO A C 1
ATOM 592 O O . PRO A 1 84 ? -10.150 -1.910 9.263 1.00 83.19 84 PRO A O 1
ATOM 595 N N . GLN A 1 85 ? -8.698 -3.283 10.276 1.00 89.38 85 GLN A N 1
ATOM 596 C CA . GLN A 1 85 ? -9.701 -4.194 10.788 1.00 89.38 85 GLN A CA 1
ATOM 597 C C . GLN A 1 85 ? -10.300 -3.595 12.059 1.00 89.38 85 GLN A C 1
ATOM 599 O O . GLN A 1 85 ? -9.582 -3.335 13.023 1.00 89.38 85 GLN A O 1
ATOM 604 N N . ALA A 1 86 ? -11.621 -3.432 12.083 1.00 92.81 86 ALA A N 1
ATOM 605 C CA . ALA A 1 86 ? -12.371 -3.129 13.294 1.00 92.81 86 ALA A CA 1
ATOM 606 C C . ALA A 1 86 ? -13.056 -4.402 13.804 1.00 92.81 86 ALA A C 1
ATOM 608 O O . ALA A 1 86 ? -13.804 -5.052 13.073 1.00 92.81 86 ALA A O 1
ATOM 609 N N . SER A 1 87 ? -12.810 -4.758 15.061 1.00 95.06 87 SER A N 1
ATOM 610 C CA . SER A 1 87 ? -13.461 -5.872 15.750 1.00 95.06 87 SER A CA 1
ATOM 611 C C . SER A 1 87 ? -13.958 -5.387 17.101 1.00 95.06 87 SER A C 1
ATOM 613 O O . SER A 1 87 ? -13.152 -4.989 17.931 1.00 95.06 87 SER A O 1
ATOM 615 N N . ALA A 1 88 ? -15.274 -5.414 17.317 1.00 93.50 88 ALA A N 1
ATOM 616 C CA . ALA A 1 88 ? -15.897 -4.983 18.571 1.00 93.50 88 ALA A CA 1
ATOM 617 C C . ALA A 1 88 ? -16.054 -6.120 19.604 1.00 93.50 88 ALA A C 1
ATOM 619 O O . ALA A 1 88 ? -16.707 -5.936 20.632 1.00 93.50 88 ALA A O 1
ATOM 620 N N . GLY A 1 89 ? -15.481 -7.295 19.322 1.00 92.25 89 GLY A N 1
ATOM 621 C CA . GLY A 1 89 ? -15.586 -8.469 20.180 1.00 92.25 89 GLY A CA 1
ATOM 622 C C . GLY A 1 89 ? -16.945 -9.166 20.081 1.00 92.25 89 GLY A C 1
ATOM 623 O O . GLY A 1 89 ? -17.743 -8.917 19.176 1.00 92.25 89 GLY A O 1
ATOM 624 N N . SER A 1 90 ? -17.189 -10.098 21.003 1.00 88.94 90 SER A N 1
ATOM 625 C CA . SER A 1 90 ? -18.480 -10.792 21.107 1.00 88.94 90 SER A CA 1
ATOM 626 C C . SER A 1 90 ? -19.490 -9.963 21.899 1.00 88.94 90 SER A C 1
ATOM 628 O O . SER A 1 90 ? -19.113 -9.175 22.764 1.00 88.94 90 SER A O 1
ATOM 630 N N . SER A 1 91 ? -20.781 -10.180 21.645 1.00 88.44 91 SER A N 1
ATOM 631 C CA . SER A 1 91 ? -21.850 -9.599 22.462 1.00 88.44 91 SER A CA 1
ATOM 632 C C . SER A 1 91 ? -21.712 -10.019 23.927 1.00 88.44 91 SER A C 1
ATOM 634 O O . SER A 1 91 ? -21.420 -11.183 24.211 1.00 88.44 91 SER A O 1
ATOM 636 N N . ALA A 1 92 ? -21.984 -9.094 24.842 1.00 85.44 92 ALA A N 1
ATOM 637 C CA . ALA A 1 92 ? -21.976 -9.336 26.278 1.00 85.44 92 ALA A CA 1
ATOM 638 C C . ALA A 1 92 ? -23.262 -8.799 26.920 1.00 85.44 92 ALA A C 1
ATOM 640 O O . ALA A 1 92 ? -23.783 -7.766 26.498 1.00 85.44 92 ALA A O 1
ATOM 641 N N . ASP A 1 93 ? -23.748 -9.490 27.953 1.00 89.19 93 ASP A N 1
ATOM 642 C CA . ASP A 1 93 ? -25.008 -9.162 28.622 1.00 89.19 93 ASP A CA 1
ATOM 643 C C . ASP A 1 93 ? -24.771 -8.378 29.916 1.00 89.19 93 ASP A C 1
ATOM 645 O O . ASP A 1 93 ? -24.213 -8.893 30.890 1.00 89.19 93 ASP A O 1
ATOM 649 N N . LEU A 1 94 ? -25.270 -7.143 29.957 1.00 89.38 94 LEU A N 1
ATOM 650 C CA . LEU A 1 94 ? -25.456 -6.406 31.204 1.00 89.38 94 LEU A CA 1
ATOM 651 C C 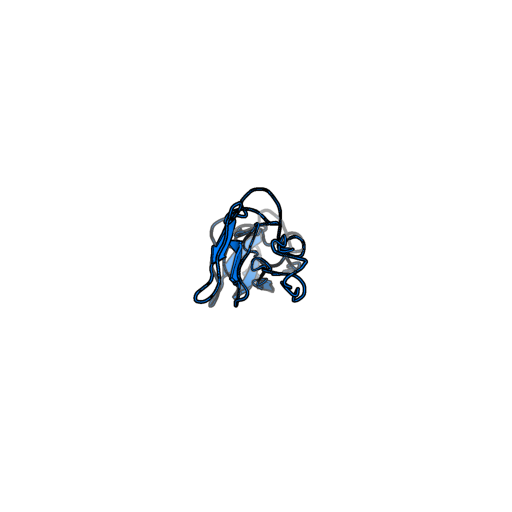. LEU A 1 94 ? -26.687 -6.963 31.930 1.00 89.38 94 LEU A C 1
ATOM 653 O O . LEU A 1 94 ? -27.774 -7.071 31.363 1.00 89.38 94 LEU A O 1
ATOM 657 N N . THR A 1 95 ? -26.525 -7.311 33.204 1.00 89.81 95 THR A N 1
ATOM 658 C CA . THR A 1 95 ? -27.601 -7.850 34.052 1.00 89.81 95 THR A CA 1
ATOM 659 C C . THR A 1 95 ? -27.719 -7.022 35.325 1.00 89.81 95 THR A C 1
ATOM 661 O O . THR A 1 95 ? -26.842 -6.232 35.652 1.00 89.81 95 THR A O 1
ATOM 664 N N . CYS A 1 96 ? -28.757 -7.232 36.137 1.00 88.50 96 CYS A N 1
ATOM 665 C CA . CYS A 1 96 ? -28.854 -6.533 37.426 1.00 88.50 96 CYS A CA 1
ATOM 666 C C . CYS A 1 96 ? -27.660 -6.811 38.367 1.00 88.50 96 CYS A C 1
ATOM 668 O O . CYS A 1 96 ? -27.397 -6.022 39.274 1.00 88.50 96 CYS A O 1
ATOM 670 N N . GLN A 1 97 ? -26.946 -7.924 38.160 1.00 93.12 97 GLN A N 1
ATOM 671 C CA . GLN A 1 97 ? -25.748 -8.299 38.916 1.00 93.12 97 GLN A CA 1
ATOM 672 C C . GLN A 1 97 ? -24.451 -7.813 38.252 1.00 93.12 97 GLN A C 1
ATOM 674 O O . GLN A 1 97 ? -23.437 -7.677 38.932 1.00 93.12 97 GLN A O 1
ATOM 679 N N . ILE A 1 98 ? -24.485 -7.537 36.946 1.00 91.19 98 ILE A N 1
ATOM 680 C CA . ILE A 1 98 ? -23.352 -7.072 36.143 1.00 91.19 98 ILE A CA 1
ATOM 681 C C . ILE A 1 98 ? -23.730 -5.711 35.570 1.00 91.19 98 ILE A C 1
ATOM 683 O O . ILE A 1 98 ? -24.366 -5.625 34.525 1.00 91.19 98 ILE A O 1
ATOM 687 N N . GLN A 1 99 ? -23.354 -4.655 36.285 1.00 93.31 99 GLN A N 1
ATOM 688 C CA . GLN A 1 99 ? -23.716 -3.279 35.934 1.00 93.31 99 GLN A CA 1
ATOM 689 C C . GLN A 1 99 ? -22.696 -2.604 35.018 1.00 93.31 99 GLN A C 1
ATOM 691 O O . GLN A 1 99 ? -22.966 -1.523 34.515 1.00 93.31 99 GLN A O 1
ATOM 696 N N . GLN A 1 100 ? -21.520 -3.208 34.831 1.00 95.69 100 GLN A N 1
ATOM 697 C CA . GLN A 1 100 ? -20.462 -2.660 33.992 1.00 95.69 100 GLN A CA 1
ATOM 698 C C . GLN A 1 100 ? -19.719 -3.769 33.261 1.00 95.69 100 GLN A C 1
ATOM 700 O O . GLN A 1 100 ? -19.457 -4.829 33.837 1.00 95.69 100 GLN A O 1
ATOM 705 N N . ILE A 1 101 ? -19.365 -3.511 32.005 1.00 94.75 101 ILE A N 1
ATOM 706 C CA . ILE A 1 101 ? -18.624 -4.440 31.147 1.00 94.75 101 ILE A CA 1
ATOM 707 C C . ILE A 1 101 ? -17.550 -3.668 30.384 1.00 94.75 101 ILE A C 1
ATOM 709 O O . ILE A 1 101 ? -17.759 -2.524 29.981 1.00 94.75 101 ILE A O 1
ATOM 713 N N . LEU A 1 102 ? -16.395 -4.304 30.196 1.00 95.62 102 LEU A N 1
ATOM 714 C CA . LEU A 1 102 ? -15.383 -3.852 29.248 1.00 95.62 102 LEU A CA 1
ATOM 715 C C . LEU A 1 102 ? -15.680 -4.479 27.887 1.00 95.62 102 LEU A C 1
ATOM 717 O O . LEU A 1 102 ? -15.775 -5.703 27.792 1.00 95.62 102 LEU A O 1
ATOM 721 N N . LEU A 1 103 ? -15.818 -3.659 26.847 1.00 95.44 103 LEU A N 1
ATOM 722 C CA . LEU A 1 103 ? -15.872 -4.177 25.478 1.00 95.44 103 LEU A CA 1
ATOM 723 C C . LEU A 1 103 ? -14.482 -4.656 25.050 1.00 95.44 103 LEU A C 1
ATOM 725 O O . LEU A 1 103 ? -13.473 -4.182 25.572 1.00 95.44 103 LEU A O 1
ATOM 729 N N . ASP A 1 104 ? -14.429 -5.589 24.103 1.00 95.12 104 ASP A N 1
ATOM 730 C CA . ASP A 1 104 ? -13.174 -6.165 23.619 1.00 95.12 104 ASP A CA 1
ATOM 731 C C . ASP A 1 104 ? -12.906 -5.768 22.166 1.00 95.12 104 ASP A C 1
ATOM 733 O O . ASP A 1 104 ? -13.348 -6.415 21.220 1.00 95.12 104 ASP A O 1
ATOM 737 N N . GLY A 1 105 ? -12.150 -4.688 22.001 1.00 95.25 105 GLY A N 1
ATOM 738 C CA . GLY A 1 105 ? -11.662 -4.208 20.716 1.00 95.25 105 GLY A CA 1
ATOM 739 C C . GLY A 1 105 ? -10.388 -4.898 20.226 1.00 95.25 105 GLY A C 1
ATOM 740 O O . GLY A 1 105 ? -9.928 -4.598 19.125 1.00 95.25 105 GLY A O 1
ATOM 741 N N . THR A 1 106 ? -9.767 -5.779 21.021 1.00 94.88 106 THR A N 1
ATOM 742 C CA . THR A 1 106 ? -8.372 -6.225 20.816 1.00 94.88 106 THR A CA 1
ATOM 743 C C . THR A 1 106 ? -8.159 -7.090 19.573 1.00 94.88 106 THR A C 1
ATOM 745 O O . THR A 1 106 ? -7.024 -7.263 19.137 1.00 94.88 106 THR A O 1
ATOM 748 N N . GLY A 1 107 ? -9.235 -7.571 18.946 1.00 92.50 107 GLY A N 1
ATOM 749 C CA . GLY A 1 107 ? -9.192 -8.208 17.626 1.00 92.50 107 GLY A CA 1
ATOM 750 C C . GLY A 1 107 ? -9.048 -7.234 16.446 1.00 92.50 107 GLY A C 1
ATOM 751 O O . GLY A 1 107 ? -9.119 -7.671 15.301 1.00 92.50 107 GLY A O 1
ATOM 752 N N . SER A 1 108 ? -8.923 -5.930 16.704 1.00 94.00 108 SER A N 1
ATOM 753 C CA . SER A 1 108 ? -8.737 -4.889 15.686 1.00 94.00 108 SER A CA 1
ATOM 754 C C . SER A 1 108 ? -7.276 -4.751 15.246 1.00 94.00 108 SER A C 1
ATOM 756 O O . SER A 1 108 ? -6.361 -5.230 15.924 1.00 94.00 108 SER A O 1
ATOM 758 N N . SER A 1 109 ? -7.041 -4.042 14.138 1.00 91.38 109 SER A N 1
ATOM 759 C CA . SER A 1 109 ? -5.702 -3.575 13.758 1.00 91.38 109 SER A CA 1
ATOM 760 C C . SER A 1 109 ? -5.099 -2.716 14.871 1.00 91.38 109 SER A C 1
ATOM 762 O O . SER A 1 109 ? -5.775 -1.865 15.447 1.00 91.38 109 SER A O 1
ATOM 764 N N . GLN A 1 110 ? -3.825 -2.961 15.185 1.00 91.00 110 GLN A N 1
ATOM 765 C CA . GLN A 1 110 ? -3.110 -2.357 16.309 1.00 91.00 110 GLN A CA 1
ATOM 766 C C . GLN A 1 110 ? -1.715 -1.895 15.893 1.00 91.00 110 GLN A C 1
ATOM 768 O O . GLN A 1 110 ? -1.115 -2.441 14.970 1.00 91.00 110 GLN A O 1
ATOM 773 N N . GLY A 1 111 ? -1.175 -0.918 16.620 1.00 85.19 111 GLY A N 1
ATOM 774 C CA . GLY A 1 111 ? 0.176 -0.398 16.416 1.00 85.19 111 GLY A CA 1
ATOM 775 C C . GLY A 1 111 ? 0.225 1.129 16.334 1.00 85.19 111 GLY A C 1
ATOM 776 O O . GLY A 1 111 ? -0.804 1.795 16.466 1.00 85.19 111 GLY A O 1
ATOM 777 N N . PRO A 1 112 ? 1.426 1.702 16.143 1.00 77.81 112 PRO A N 1
ATOM 778 C CA . PRO A 1 112 ? 1.592 3.137 15.955 1.00 77.81 112 PRO A CA 1
ATOM 779 C C . PRO A 1 112 ? 0.820 3.616 14.722 1.00 77.81 112 PRO A C 1
ATOM 781 O O . PRO A 1 112 ? 0.947 3.027 13.654 1.00 77.81 112 PRO A O 1
ATOM 784 N N . GLY A 1 113 ? 0.049 4.694 14.869 1.00 81.00 113 GLY A N 1
ATOM 785 C CA . GLY A 1 113 ? -0.728 5.287 13.777 1.00 81.00 113 GLY A CA 1
ATOM 786 C C . GLY A 1 113 ? -2.203 4.890 13.748 1.00 81.00 113 GLY A C 1
ATOM 787 O O . GLY A 1 113 ? -2.975 5.624 13.148 1.00 81.00 113 GLY A O 1
ATOM 788 N N . PHE A 1 114 ? -2.607 3.823 14.451 1.00 89.06 114 PHE A N 1
ATOM 789 C CA . PHE A 1 114 ? -4.023 3.498 14.619 1.00 89.06 114 PHE A CA 1
ATOM 790 C C . PHE A 1 114 ? -4.654 4.299 15.756 1.00 89.06 114 PHE A C 1
ATOM 792 O O . PHE A 1 114 ? -4.083 4.479 16.836 1.00 89.06 114 PHE A O 1
ATOM 799 N N . THR A 1 115 ? -5.876 4.737 15.511 1.00 93.12 115 THR A N 1
ATOM 800 C CA . THR A 1 115 ? -6.747 5.447 16.436 1.00 93.12 115 THR A CA 1
ATOM 801 C C . THR A 1 115 ? -8.067 4.703 16.562 1.00 93.12 115 THR A C 1
ATOM 803 O O . THR A 1 115 ? -8.532 4.066 15.618 1.00 93.12 115 THR A O 1
ATOM 806 N N . TYR A 1 116 ? -8.663 4.770 17.751 1.00 96.31 116 TYR A N 1
ATOM 807 C CA . TYR A 1 116 ? -9.898 4.063 18.073 1.00 96.31 116 TYR A CA 1
ATOM 808 C C . TYR A 1 116 ? -10.960 5.066 18.489 1.00 96.31 116 TYR A C 1
ATOM 810 O O . TYR A 1 116 ? -10.663 6.031 19.200 1.00 96.31 116 TYR A O 1
ATOM 818 N N . LEU A 1 117 ? -12.199 4.820 18.081 1.00 97.50 117 LEU A N 1
ATOM 819 C CA . LEU A 1 117 ? -13.347 5.576 18.549 1.00 97.50 117 LEU A CA 1
ATOM 820 C C . LEU A 1 117 ? -14.556 4.663 18.700 1.00 97.50 117 LEU A C 1
ATOM 822 O O . LEU A 1 117 ? -15.059 4.099 17.731 1.00 97.50 117 LEU A O 1
ATOM 826 N N . TRP A 1 118 ? -15.047 4.568 19.926 1.00 97.38 118 TRP A N 1
ATOM 827 C CA . TRP A 1 118 ? -16.300 3.914 20.247 1.00 97.38 118 TRP A CA 1
ATOM 828 C C . TRP A 1 118 ? -17.445 4.918 20.255 1.00 97.38 118 TRP A C 1
ATOM 830 O O . TRP A 1 118 ? -17.343 6.003 20.835 1.00 97.38 118 TRP A O 1
ATOM 840 N N . SER A 1 119 ? -18.556 4.530 19.638 1.00 96.75 119 SER A N 1
ATOM 841 C CA . SER A 1 119 ? -19.797 5.300 19.603 1.00 96.75 119 SER A CA 1
ATOM 842 C C . SER A 1 119 ? -21.004 4.397 19.837 1.00 96.75 119 SER A C 1
ATOM 844 O O . SER A 1 119 ? -20.946 3.184 19.638 1.00 96.75 119 SER A O 1
ATOM 846 N N . THR A 1 120 ? -22.100 4.986 20.302 1.00 96.69 120 THR A N 1
ATOM 847 C CA . THR A 1 120 ? -23.370 4.294 20.534 1.00 96.69 120 THR A CA 1
ATOM 848 C C . THR A 1 120 ? -24.524 5.278 20.356 1.00 96.69 120 THR A C 1
ATOM 850 O O . THR A 1 120 ? -24.358 6.475 20.597 1.00 96.69 120 THR A O 1
ATOM 853 N N . SER A 1 121 ? -25.675 4.789 19.893 1.00 95.38 121 SER A N 1
ATOM 854 C CA . SER A 1 121 ? -26.908 5.578 19.733 1.00 95.38 121 SER A CA 1
ATOM 855 C C . SER A 1 121 ? -27.938 5.334 20.837 1.00 95.38 121 SER A C 1
ATOM 857 O O . SER A 1 121 ? -28.867 6.122 20.992 1.00 95.38 121 SER A O 1
ATOM 859 N N . ASP A 1 122 ? -27.801 4.231 21.564 1.00 94.69 122 ASP A N 1
ATOM 860 C CA . ASP A 1 122 ? -28.804 3.676 22.476 1.00 94.69 122 ASP A CA 1
ATOM 861 C C . ASP A 1 122 ? -28.200 3.102 23.772 1.00 94.69 122 ASP A C 1
ATOM 863 O O . ASP A 1 122 ? -28.944 2.620 24.619 1.00 94.69 122 ASP A O 1
ATOM 867 N N . GLY A 1 123 ? -26.878 3.193 23.951 1.00 94.06 123 GLY A N 1
ATOM 868 C CA . GLY A 1 123 ? -26.161 2.835 25.175 1.00 94.06 123 GLY A CA 1
ATOM 869 C C . GLY A 1 123 ? -25.409 4.015 25.801 1.00 94.06 123 GLY A C 1
ATOM 870 O O . GLY A 1 123 ? -25.648 5.184 25.4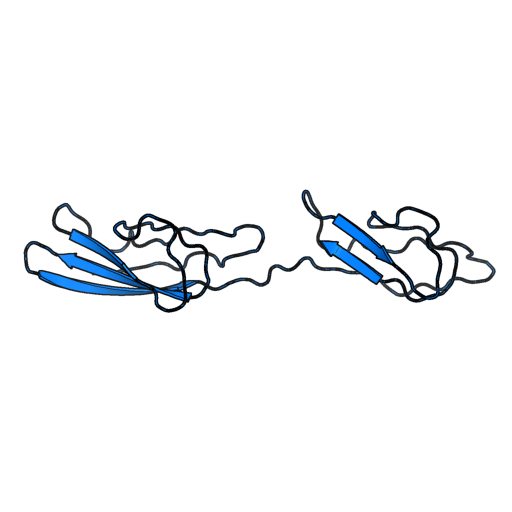94 1.00 94.06 123 GLY A O 1
ATOM 871 N N . ASN A 1 124 ? -24.461 3.702 26.684 1.00 96.31 124 ASN A N 1
ATOM 872 C CA . ASN A 1 124 ? -23.601 4.677 27.359 1.00 96.31 124 ASN A CA 1
ATOM 873 C C . ASN A 1 124 ? -22.163 4.152 27.512 1.00 96.31 124 ASN A C 1
ATOM 875 O O . ASN A 1 124 ? -21.951 2.974 27.810 1.00 96.31 124 ASN A O 1
ATOM 879 N N . ILE A 1 125 ? -21.174 5.025 27.302 1.00 97.31 125 ILE A N 1
ATOM 880 C CA . ILE A 1 125 ? -19.745 4.724 27.478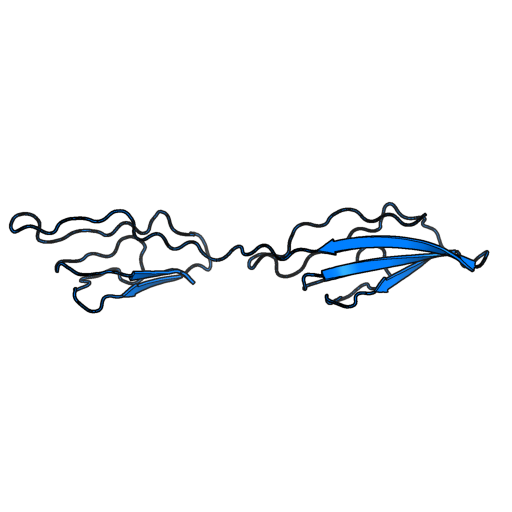 1.00 97.31 125 ILE A CA 1
ATOM 881 C C . ILE A 1 125 ? -19.239 5.555 28.655 1.00 97.31 125 ILE 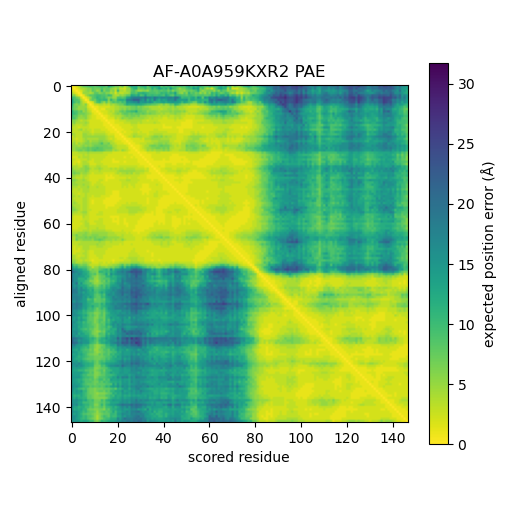A C 1
ATOM 883 O O . ILE A 1 125 ? -19.197 6.781 28.579 1.00 97.31 125 ILE A O 1
ATOM 887 N N . LEU A 1 126 ? -18.828 4.892 29.732 1.00 96.50 126 LEU A N 1
ATOM 888 C CA . LEU A 1 126 ? -18.329 5.545 30.940 1.00 96.50 126 LEU A CA 1
ATOM 889 C C . LEU A 1 126 ? -16.927 6.122 30.753 1.00 96.50 126 LEU A C 1
ATOM 891 O O . LEU A 1 126 ? -16.630 7.216 31.231 1.00 96.50 126 LEU A O 1
ATOM 895 N N . SER A 1 127 ? -16.037 5.366 30.111 1.00 96.75 127 SER A N 1
ATOM 896 C CA . SER A 1 127 ? -14.646 5.768 29.913 1.00 96.75 127 SER A CA 1
ATOM 897 C C . SER A 1 127 ? -13.965 4.948 28.820 1.00 96.75 127 SER A C 1
ATOM 899 O O . SER A 1 127 ? -14.472 3.916 28.382 1.00 96.75 127 SER A O 1
ATOM 901 N N . GLY A 1 128 ? -12.798 5.419 28.373 1.00 95.94 128 GLY A N 1
ATOM 902 C CA . GLY A 1 128 ? -11.963 4.683 27.425 1.00 95.94 128 GLY A CA 1
ATOM 903 C C . GLY A 1 128 ? -12.539 4.602 26.012 1.00 95.94 128 GLY A C 1
ATOM 904 O O . GLY A 1 128 ? -12.176 3.701 25.271 1.00 95.94 128 GLY A O 1
ATOM 905 N N . ASN A 1 129 ? -13.409 5.532 25.603 1.00 96.50 129 ASN A N 1
ATOM 906 C CA . ASN A 1 129 ? -14.007 5.525 24.261 1.00 96.50 129 ASN A CA 1
ATOM 907 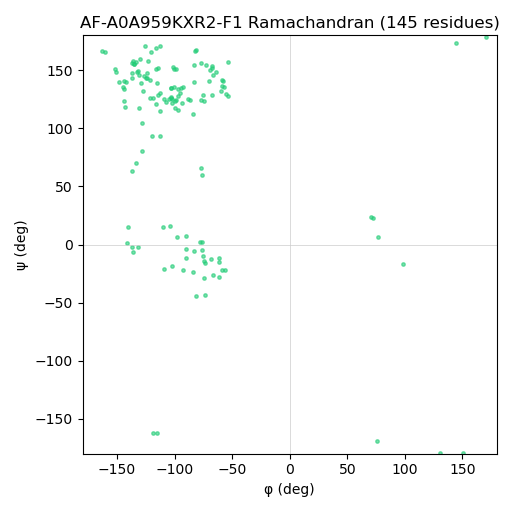C C . ASN A 1 129 ? -12.982 5.644 23.117 1.00 96.50 129 ASN A C 1
ATOM 909 O O . ASN A 1 129 ? -13.340 5.429 21.966 1.00 96.50 129 ASN A O 1
ATOM 913 N N . THR A 1 130 ? -11.726 5.970 23.417 1.00 96.56 130 THR A N 1
ATOM 914 C CA . THR A 1 130 ? -10.606 5.977 22.468 1.00 96.56 130 THR A CA 1
ATOM 915 C C . THR A 1 130 ? -9.581 4.866 22.719 1.00 96.56 130 THR A C 1
ATOM 917 O O . THR A 1 130 ? -8.461 4.917 22.210 1.00 96.56 130 THR A O 1
ATOM 920 N N . THR A 1 131 ? -9.934 3.853 23.513 1.00 95.38 131 THR A N 1
ATOM 921 C CA . THR A 1 131 ? -9.104 2.672 23.783 1.00 95.38 131 THR A CA 1
ATOM 922 C C . THR A 1 131 ? -9.736 1.413 23.185 1.00 95.38 131 THR A C 1
ATOM 924 O O . THR A 1 131 ? -10.878 1.416 22.727 1.00 95.38 131 THR A O 1
ATOM 927 N N . LEU A 1 132 ? -8.992 0.306 23.196 1.00 95.81 132 LEU A N 1
ATOM 928 C CA . LEU A 1 132 ? -9.500 -1.000 22.767 1.00 95.81 132 LEU A CA 1
ATOM 929 C C . LEU A 1 132 ? -10.451 -1.638 23.787 1.00 95.81 132 LEU A C 1
ATOM 931 O O . LEU A 1 132 ? -11.139 -2.588 23.445 1.00 95.81 132 LEU A O 1
ATOM 935 N N . THR A 1 133 ? -10.495 -1.144 25.024 1.00 95.69 133 THR A N 1
ATOM 936 C CA . THR A 1 133 ? -11.310 -1.730 26.097 1.00 95.69 133 THR A CA 1
ATOM 937 C C . THR A 1 133 ? -12.087 -0.643 26.845 1.00 95.69 133 THR A C 1
ATOM 939 O O . THR A 1 133 ? -11.733 -0.316 27.985 1.00 95.69 133 THR A O 1
ATOM 942 N N . PRO A 1 134 ? -13.098 -0.016 26.212 1.00 96.81 134 PRO A N 1
ATOM 943 C CA . PRO A 1 134 ? -13.949 0.974 26.863 1.00 96.81 134 PRO A CA 1
ATOM 944 C C . PRO A 1 134 ? -14.846 0.313 27.911 1.00 96.81 134 PRO A C 1
ATOM 946 O O . PRO A 1 134 ? -15.259 -0.840 27.761 1.00 96.81 134 PRO A O 1
ATOM 949 N N . LEU A 1 135 ? -15.190 1.073 28.948 1.00 96.94 135 LEU A N 1
ATOM 950 C CA . LEU A 1 135 ? -16.128 0.650 29.985 1.00 96.94 135 LEU A CA 1
ATOM 951 C C . LEU A 1 135 ? -17.535 1.153 29.657 1.00 96.94 135 LEU A C 1
ATOM 953 O O . LEU A 1 135 ? -17.722 2.347 29.414 1.00 96.94 135 LEU A O 1
ATOM 957 N N . ILE A 1 136 ? -18.521 0.262 29.703 1.00 96.62 136 ILE A N 1
ATOM 958 C CA . ILE A 1 136 ? -19.939 0.559 29.462 1.00 96.62 136 ILE A CA 1
ATOM 959 C C . ILE A 1 136 ? -20.798 0.146 30.657 1.00 96.62 136 ILE A C 1
ATOM 961 O O . ILE A 1 136 ? -20.392 -0.720 31.431 1.00 96.62 136 ILE A O 1
ATOM 965 N N . ASP A 1 137 ? -21.984 0.738 30.794 1.00 96.00 137 ASP A N 1
ATOM 966 C CA . ASP A 1 137 ? -22.937 0.437 31.878 1.00 96.00 137 ASP A CA 1
ATOM 967 C C . ASP A 1 137 ? -24.401 0.317 31.434 1.00 96.00 137 ASP A C 1
ATOM 969 O O . ASP A 1 137 ? -25.280 0.022 32.244 1.00 96.00 137 ASP A O 1
ATOM 973 N N . THR A 1 138 ? -24.677 0.536 30.150 1.00 94.75 138 THR A N 1
ATOM 974 C CA . THR A 1 138 ? -26.037 0.553 29.613 1.00 94.75 138 THR A CA 1
ATOM 975 C C . THR A 1 138 ? -26.123 -0.403 28.425 1.00 94.75 138 THR A C 1
ATOM 977 O O . THR A 1 138 ? -25.254 -0.364 27.560 1.00 94.75 138 THR A O 1
ATOM 980 N N . PRO A 1 139 ? -27.130 -1.288 28.345 1.00 93.25 139 PRO A N 1
ATOM 981 C CA . PRO A 1 139 ? -27.336 -2.100 27.150 1.00 93.25 139 PRO A CA 1
ATOM 982 C C . PRO A 1 139 ? -27.549 -1.218 25.915 1.00 93.25 139 PRO A C 1
ATOM 984 O O . PRO A 1 139 ? -28.239 -0.208 25.998 1.00 93.25 139 PRO A O 1
ATOM 987 N N . GLY A 1 140 ? -26.996 -1.615 24.773 1.00 93.19 140 GLY A N 1
ATOM 988 C CA . GLY A 1 140 ? -27.143 -0.889 23.513 1.00 93.19 140 GLY A CA 1
ATOM 989 C C . GLY A 1 140 ? -26.220 -1.442 22.434 1.00 93.19 140 GLY A C 1
ATOM 990 O O . GLY A 1 140 ? -25.439 -2.367 22.677 1.00 93.19 140 GLY A O 1
ATOM 991 N N . ALA A 1 141 ? -26.301 -0.876 21.236 1.00 94.38 141 ALA A N 1
ATOM 992 C CA . ALA A 1 141 ? -25.379 -1.159 20.151 1.00 94.38 141 ALA A CA 1
ATOM 993 C C . ALA A 1 141 ? -24.145 -0.251 20.255 1.00 94.38 141 ALA A C 1
ATOM 995 O O . ALA A 1 141 ? -24.245 0.979 20.251 1.00 94.38 141 ALA A O 1
ATOM 996 N N . TYR A 1 142 ? -22.965 -0.865 20.304 1.00 95.56 142 TYR A N 1
ATOM 997 C CA . TYR A 1 142 ? -21.680 -0.172 20.343 1.00 95.56 142 TYR A CA 1
ATOM 998 C C . TYR A 1 142 ? -20.918 -0.418 19.047 1.00 95.56 142 TYR A C 1
ATOM 1000 O O . TYR A 1 142 ? -20.780 -1.557 18.603 1.00 95.56 142 TYR A O 1
ATOM 1008 N N . GLN A 1 143 ? -20.426 0.656 18.440 1.00 95.75 143 GLN A N 1
ATOM 1009 C CA . GLN A 1 143 ? -19.658 0.618 17.202 1.00 95.75 143 GLN A CA 1
ATOM 1010 C C . GLN A 1 143 ? -18.231 1.076 17.472 1.00 95.75 143 GLN A C 1
ATOM 1012 O O . GLN A 1 143 ? -18.030 2.150 18.042 1.00 95.75 143 GLN A O 1
ATOM 1017 N N . LEU A 1 144 ? -17.261 0.272 17.039 1.00 96.25 144 LEU A N 1
ATOM 1018 C CA . LEU A 1 144 ? -15.845 0.617 17.046 1.00 96.25 144 LEU A CA 1
ATOM 1019 C C . LEU A 1 144 ? -15.417 1.062 15.647 1.00 96.25 144 LEU A C 1
ATOM 1021 O O . LEU A 1 144 ? -15.535 0.303 14.686 1.00 96.25 144 LEU A O 1
ATOM 1025 N N . GLN A 1 145 ? -14.873 2.270 15.558 1.00 94.31 145 GLN A N 1
ATOM 1026 C CA . GLN A 1 145 ? -14.179 2.780 14.384 1.00 94.31 145 GLN A CA 1
ATOM 1027 C C . GLN A 1 145 ? -12.666 2.728 14.620 1.00 94.31 145 GLN A C 1
ATOM 1029 O O . GLN A 1 145 ? -12.188 3.142 15.678 1.00 94.31 145 GLN A O 1
ATOM 1034 N N . VAL A 1 146 ? -11.929 2.240 13.618 1.00 92.81 146 VAL A N 1
ATOM 1035 C CA . VAL A 1 146 ? -10.461 2.181 13.600 1.00 92.81 146 VAL A CA 1
ATOM 1036 C C . VAL A 1 146 ? -9.963 2.977 12.396 1.00 92.81 146 VAL A C 1
ATOM 1038 O O . VAL A 1 146 ? -10.430 2.735 11.281 1.00 92.81 146 VAL A O 1
ATOM 1041 N N . THR A 1 147 ? -9.061 3.933 12.621 1.00 87.62 147 THR A N 1
ATOM 1042 C CA . THR A 1 147 ? -8.483 4.808 11.581 1.00 87.62 147 THR A CA 1
ATOM 1043 C C . THR A 1 147 ? -6.990 4.982 11.731 1.00 87.62 147 THR A C 1
ATOM 1045 O O . THR A 1 147 ? -6.538 5.062 12.896 1.00 87.62 147 THR A O 1
#

pLDDT: mean 91.65, std 7.08, range [63.69, 97.81]

Sequence (147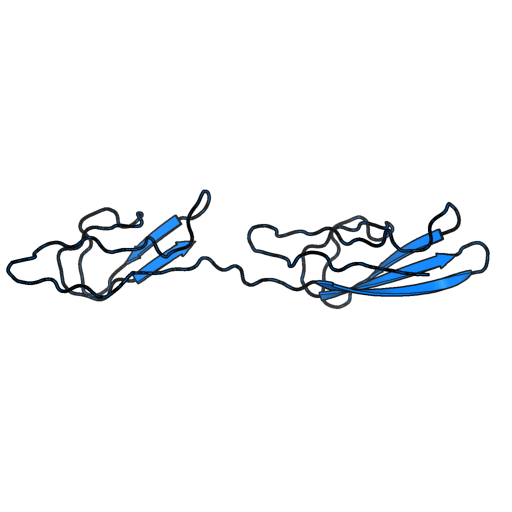 aa):
MASVTASPDLTCAAPTIQLNGSGSSTGPDFTYLWTTTDGNILSGETTLMPEVNASGSYLLTVTDQSNGCTAEATVVVQQAADLPQASAGSSADLTCQIQQILLDGTGSSQGPGFTYLWSTSDGNILSGNTTLTPLIDTPGAYQLQVT

Secondary structure (DSSP, 8-state):
----BPPPPB-SS---EE-B-TTS--STTEEEEEEESSS-EEE-TTSSS-EE-S-EEEEEEEEETTT--EEEEEEEEPB---PPPP---S----BTTB--EE---TTS--STT--EEEEESSSEEEE-TTSSS-EEEE-S-EEEEE-

Radius of gyration: 25.42 Å; Cα contacts (8 Å, |Δi|>4): 360; chains: 1; bounding box: 55×20×73 Å